Protein AF-A0A2T4Z0N6-F1 (afdb_monomer)

Organism: NCBI:txid1121389

Mean predicted aligned error: 9.05 Å

Solvent-accessible surface area (backbone atoms only — not comparable to full-atom values): 8272 Å² total; per-residue (Å²): 131,56,74,67,58,51,51,54,52,51,54,50,52,56,48,54,51,53,53,52,41,54,51,32,50,70,75,33,55,68,36,51,48,53,43,32,52,52,48,48,64,75,48,61,90,60,86,73,74,93,46,80,90,48,42,66,60,50,52,50,55,47,46,69,65,42,52,64,52,42,67,69,32,65,69,41,41,49,28,50,46,56,50,50,44,74,77,74,51,74,67,53,90,71,73,81,80,96,46,98,88,54,98,64,55,71,58,39,49,51,51,51,49,44,52,50,51,51,51,52,51,28,51,53,35,45,75,72,49,70,65,70,72,56,66,80,65,75,81,119

Structure (mmCIF, N/CA/C/O backbone):
data_AF-A0A2T4Z0N6-F1
#
_entry.id   AF-A0A2T4Z0N6-F1
#
loop_
_atom_site.group_PDB
_atom_site.id
_atom_site.type_symbol
_atom_site.label_atom_id
_atom_site.label_alt_id
_atom_site.label_comp_id
_atom_site.label_asym_id
_atom_site.label_entity_id
_atom_site.label_seq_id
_atom_site.pdbx_PDB_ins_code
_atom_site.Cartn_x
_atom_site.Cartn_y
_atom_site.Cartn_z
_atom_site.occupancy
_atom_site.B_iso_or_equiv
_atom_site.auth_seq_id
_atom_site.auth_comp_id
_atom_site.auth_asym_id
_atom_site.auth_atom_id
_atom_site.pdbx_PDB_model_num
ATOM 1 N N . MET A 1 1 ? 23.977 -14.346 -19.627 1.00 59.78 1 MET A N 1
ATOM 2 C CA . MET A 1 1 ? 23.887 -13.312 -18.585 1.00 59.78 1 MET A CA 1
ATOM 3 C C . MET A 1 1 ? 24.724 -13.779 -17.416 1.00 59.78 1 MET A C 1
ATOM 5 O O . MET A 1 1 ? 24.479 -14.880 -16.929 1.00 59.78 1 MET A O 1
ATOM 9 N N . ASP A 1 2 ? 25.752 -13.022 -17.045 1.00 82.25 2 ASP A N 1
ATOM 10 C CA . ASP A 1 2 ? 26.516 -13.311 -15.828 1.00 82.25 2 ASP A CA 1
ATOM 11 C C . ASP A 1 2 ? 25.725 -12.878 -14.574 1.00 82.25 2 ASP A C 1
ATOM 13 O O . ASP A 1 2 ? 24.713 -12.179 -14.663 1.00 82.25 2 ASP A O 1
ATOM 17 N N . GLN A 1 3 ? 26.143 -13.326 -13.387 1.00 79.38 3 GLN A N 1
ATOM 18 C CA . GLN A 1 3 ? 25.426 -13.057 -12.134 1.00 79.38 3 GLN A CA 1
ATOM 19 C C . GLN A 1 3 ? 25.353 -11.557 -11.782 1.00 79.38 3 GLN A C 1
ATOM 21 O O . GLN A 1 3 ? 24.382 -11.120 -11.158 1.00 79.38 3 GLN A O 1
ATOM 26 N N . ALA A 1 4 ? 26.350 -10.762 -12.174 1.00 80.38 4 ALA A N 1
ATOM 27 C CA . ALA A 1 4 ? 26.373 -9.327 -11.908 1.00 80.38 4 ALA A CA 1
ATOM 28 C C . ALA A 1 4 ? 25.361 -8.591 -12.798 1.00 80.38 4 ALA A C 1
ATOM 30 O O . ALA A 1 4 ? 24.639 -7.714 -12.324 1.00 80.38 4 ALA A O 1
ATOM 31 N N . GLU A 1 5 ? 25.237 -9.009 -14.055 1.00 81.62 5 GLU A N 1
ATOM 32 C CA . GLU A 1 5 ? 24.255 -8.507 -15.010 1.00 81.62 5 GLU A CA 1
ATOM 33 C C . GLU A 1 5 ? 22.817 -8.852 -14.581 1.00 81.62 5 GLU A C 1
ATOM 35 O O . GLU A 1 5 ? 21.936 -7.990 -14.624 1.00 81.62 5 GLU A O 1
ATOM 40 N N . VAL A 1 6 ? 22.586 -10.071 -14.068 1.00 80.62 6 VAL A N 1
ATOM 41 C CA . VAL A 1 6 ? 21.300 -10.480 -13.462 1.00 80.62 6 VAL A CA 1
ATOM 42 C C . VAL A 1 6 ? 20.947 -9.590 -12.271 1.00 80.62 6 VAL A C 1
ATOM 44 O O . VAL A 1 6 ? 19.833 -9.070 -12.196 1.00 80.62 6 VAL A O 1
ATOM 47 N N . SER A 1 7 ? 21.897 -9.386 -11.356 1.00 84.62 7 SER A N 1
ATOM 48 C CA . SER A 1 7 ? 21.700 -8.562 -10.159 1.00 84.62 7 SER A CA 1
ATOM 49 C C . SER A 1 7 ? 21.378 -7.105 -10.514 1.00 84.62 7 SER A C 1
ATOM 51 O O . SER A 1 7 ? 20.408 -6.531 -10.012 1.00 84.62 7 SER A O 1
ATOM 53 N N . ALA A 1 8 ? 22.129 -6.518 -11.452 1.00 87.44 8 ALA A N 1
ATOM 54 C CA . ALA A 1 8 ? 21.907 -5.153 -11.921 1.00 87.44 8 ALA A CA 1
ATOM 55 C C . ALA A 1 8 ? 20.558 -4.995 -12.640 1.00 87.44 8 ALA A C 1
ATOM 57 O O . ALA A 1 8 ? 19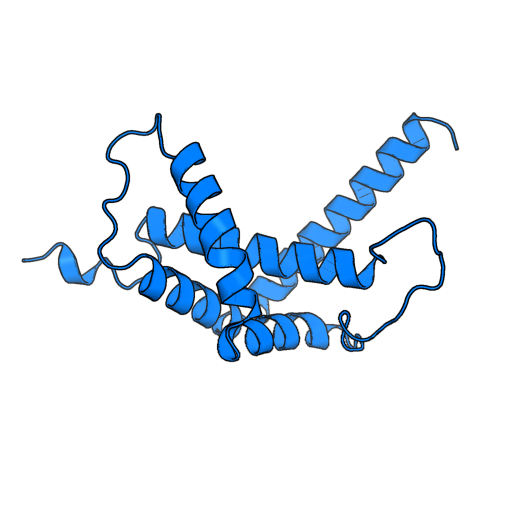.860 -3.995 -12.455 1.00 87.44 8 ALA A O 1
ATOM 58 N N . HIS A 1 9 ? 20.164 -5.983 -13.448 1.00 82.25 9 HIS A N 1
ATOM 59 C CA . HIS A 1 9 ? 18.868 -5.978 -14.116 1.00 82.25 9 HIS A CA 1
ATOM 60 C C . HIS A 1 9 ? 17.706 -6.032 -13.115 1.00 82.25 9 HIS A C 1
ATOM 62 O O . HIS A 1 9 ? 16.795 -5.208 -13.205 1.00 82.25 9 HIS A O 1
ATOM 68 N N . LEU A 1 10 ? 17.767 -6.936 -12.131 1.00 86.19 10 LEU A N 1
ATOM 69 C CA . LEU A 1 10 ? 16.731 -7.077 -11.106 1.00 86.19 10 LEU A CA 1
ATOM 70 C C . LEU A 1 10 ? 16.604 -5.818 -10.239 1.00 86.19 10 LEU A C 1
ATOM 72 O O . LEU A 1 10 ? 15.499 -5.322 -10.032 1.00 86.19 10 LEU A O 1
ATOM 76 N N . SER A 1 11 ? 17.731 -5.270 -9.778 1.00 89.69 11 SER A N 1
ATOM 77 C CA . SER A 1 11 ? 17.762 -4.044 -8.970 1.00 89.69 11 SER A CA 1
ATOM 78 C C . SER A 1 11 ? 17.112 -2.860 -9.695 1.00 89.69 11 SER A C 1
ATOM 80 O O . SER A 1 11 ? 16.276 -2.147 -9.131 1.00 89.69 11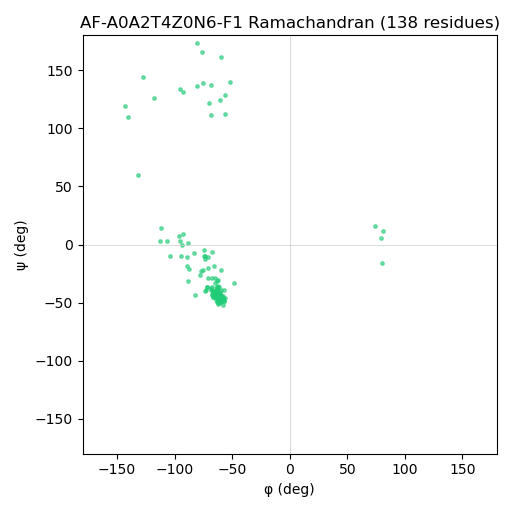 SER A O 1
ATOM 82 N N . ARG A 1 12 ? 17.419 -2.693 -10.987 1.00 90.62 12 ARG A N 1
ATOM 83 C CA . ARG 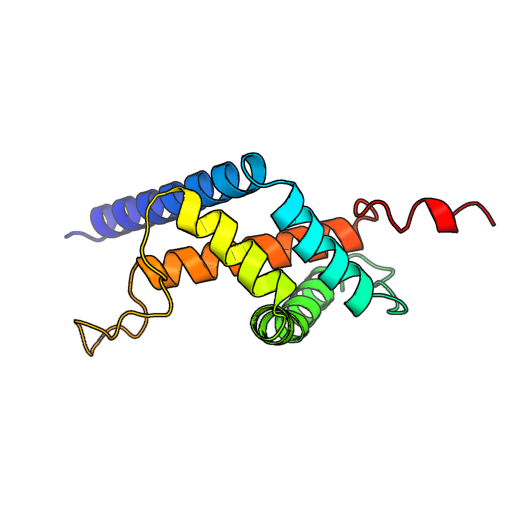A 1 12 ? 16.797 -1.665 -11.828 1.00 90.62 12 ARG A CA 1
ATOM 84 C C . ARG A 1 12 ? 15.288 -1.866 -11.946 1.00 90.62 12 ARG A C 1
ATOM 86 O O . ARG A 1 12 ? 14.550 -0.907 -11.754 1.00 90.62 12 ARG A O 1
ATOM 93 N N . LYS A 1 13 ? 14.829 -3.094 -12.200 1.00 86.25 13 LYS A N 1
ATOM 94 C CA . LYS A 1 13 ? 13.395 -3.400 -12.313 1.00 86.25 13 LYS A CA 1
ATOM 95 C C . LYS A 1 13 ? 12.633 -3.105 -11.021 1.00 86.25 13 LYS A C 1
ATOM 97 O O . LYS A 1 13 ? 11.632 -2.402 -11.060 1.00 86.25 13 LYS A O 1
ATOM 102 N N . MET A 1 14 ? 13.158 -3.537 -9.876 1.00 88.44 14 MET A N 1
ATOM 103 C CA . MET A 1 14 ? 12.577 -3.226 -8.563 1.00 88.44 14 MET A CA 1
ATOM 104 C C . MET A 1 14 ? 12.518 -1.715 -8.296 1.00 88.44 14 MET A C 1
ATOM 106 O O . MET A 1 14 ? 11.539 -1.212 -7.750 1.00 88.44 14 MET A O 1
ATOM 110 N N . THR A 1 15 ? 13.552 -0.979 -8.708 1.00 91.75 15 THR A N 1
ATOM 111 C CA . THR A 1 15 ? 13.592 0.483 -8.569 1.00 91.75 15 THR A CA 1
ATOM 112 C C . THR A 1 15 ? 12.538 1.161 -9.447 1.00 91.75 15 THR A C 1
ATOM 114 O O . THR A 1 15 ? 11.830 2.047 -8.973 1.00 91.75 15 THR A O 1
ATOM 117 N N . GLU A 1 16 ? 12.401 0.736 -10.706 1.00 89.56 16 GLU A N 1
ATOM 118 C CA . GLU A 1 16 ? 11.369 1.228 -11.629 1.00 89.56 16 GLU A CA 1
ATOM 119 C C . GLU A 1 16 ? 9.962 1.031 -11.039 1.00 89.56 16 GLU A C 1
ATOM 121 O O . GLU A 1 16 ? 9.176 1.980 -11.012 1.00 89.56 16 GLU A O 1
ATOM 126 N N . MET A 1 17 ? 9.681 -0.153 -10.480 1.00 88.94 17 MET A N 1
ATOM 127 C CA . MET A 1 17 ? 8.412 -0.460 -9.807 1.00 88.94 17 MET A CA 1
ATOM 128 C C . MET A 1 17 ? 8.154 0.448 -8.601 1.00 88.94 17 MET A C 1
ATOM 130 O O . MET A 1 17 ? 7.071 1.020 -8.475 1.00 88.94 17 MET A O 1
ATOM 134 N N . ALA A 1 18 ? 9.151 0.624 -7.729 1.00 91.38 18 ALA A N 1
ATOM 135 C CA . ALA A 1 18 ? 9.032 1.471 -6.543 1.00 91.38 18 ALA A CA 1
ATOM 136 C C . ALA A 1 18 ? 8.770 2.942 -6.910 1.00 91.38 18 ALA A C 1
ATOM 138 O O . ALA A 1 18 ? 7.912 3.595 -6.314 1.00 91.38 18 ALA A O 1
ATOM 139 N N . VAL A 1 19 ? 9.467 3.457 -7.927 1.00 92.38 19 VAL A N 1
ATOM 140 C CA . VAL A 1 19 ? 9.266 4.822 -8.432 1.00 92.38 19 VAL A CA 1
ATOM 141 C C . VAL A 1 19 ? 7.872 4.984 -9.038 1.00 92.38 19 VAL A C 1
ATOM 143 O O . VAL A 1 19 ? 7.202 5.976 -8.751 1.00 92.38 19 VAL A O 1
ATOM 146 N N . ALA A 1 20 ? 7.417 4.029 -9.853 1.00 89.44 20 ALA A N 1
ATOM 147 C CA . ALA A 1 20 ? 6.072 4.055 -10.426 1.00 89.44 20 ALA A CA 1
ATOM 148 C C . ALA A 1 20 ? 4.995 4.019 -9.330 1.00 89.44 20 ALA A C 1
ATOM 150 O O . ALA A 1 20 ? 4.074 4.832 -9.342 1.00 89.44 20 ALA A O 1
ATOM 151 N N . CYS A 1 21 ? 5.159 3.150 -8.331 1.00 91.62 21 CYS A N 1
ATOM 152 C CA . CYS A 1 21 ? 4.281 3.075 -7.166 1.00 91.62 21 CYS A CA 1
ATOM 153 C C . CYS A 1 21 ? 4.203 4.415 -6.418 1.00 91.62 21 CYS A C 1
ATOM 155 O O . CYS A 1 21 ? 3.110 4.911 -6.152 1.00 91.62 21 CYS A O 1
ATOM 157 N N . GLY A 1 22 ? 5.351 5.039 -6.135 1.00 91.94 22 GLY A N 1
ATOM 158 C CA . GLY A 1 22 ? 5.400 6.344 -5.472 1.00 91.94 22 GLY A CA 1
ATOM 159 C C . GLY A 1 22 ? 4.692 7.445 -6.268 1.00 91.94 22 GLY A C 1
ATOM 160 O O . GLY A 1 22 ? 3.949 8.237 -5.692 1.00 91.94 22 GLY A O 1
ATOM 161 N N . LYS A 1 23 ? 4.855 7.462 -7.597 1.00 92.38 23 LYS A N 1
ATOM 162 C CA . LYS A 1 23 ? 4.133 8.395 -8.479 1.00 92.38 23 LYS A CA 1
ATOM 163 C C . LYS A 1 23 ? 2.622 8.173 -8.437 1.00 92.38 23 LYS A C 1
ATOM 165 O O . LYS A 1 23 ? 1.880 9.147 -8.363 1.00 92.38 23 LYS A O 1
ATOM 170 N N . ARG A 1 24 ? 2.165 6.917 -8.439 1.00 92.25 24 ARG A N 1
ATOM 171 C CA . ARG A 1 24 ? 0.735 6.579 -8.340 1.00 92.25 24 ARG A CA 1
ATOM 172 C C . ARG A 1 24 ? 0.141 7.059 -7.016 1.00 92.25 24 ARG A C 1
ATOM 174 O O . ARG A 1 24 ? -0.896 7.707 -7.031 1.00 92.25 24 ARG A O 1
ATOM 181 N N . PHE A 1 25 ? 0.833 6.874 -5.891 1.00 93.56 25 PHE A N 1
ATOM 182 C CA . PHE A 1 25 ? 0.364 7.409 -4.603 1.00 93.56 25 PHE A CA 1
ATOM 183 C C . PHE A 1 25 ? 0.254 8.938 -4.589 1.00 93.56 25 PHE A C 1
ATOM 185 O O . PHE A 1 25 ? -0.678 9.477 -4.002 1.00 93.56 25 PHE A O 1
ATOM 192 N N . GLN A 1 26 ? 1.176 9.640 -5.252 1.00 91.62 26 GLN A N 1
ATOM 193 C CA . GLN A 1 26 ? 1.120 11.101 -5.369 1.00 91.62 26 GLN A CA 1
ATOM 194 C C . GLN A 1 26 ? 0.001 11.581 -6.302 1.00 91.62 26 GLN A C 1
ATOM 196 O O . GLN A 1 26 ? -0.600 12.620 -6.042 1.00 91.62 26 GLN A O 1
ATOM 201 N N . GLY A 1 27 ? -0.269 10.848 -7.386 1.00 91.06 27 GLY A N 1
ATOM 202 C CA . GLY A 1 27 ? -1.301 11.197 -8.366 1.00 91.06 27 GLY A CA 1
ATOM 203 C C . GLY A 1 27 ? -2.730 10.894 -7.911 1.00 91.06 27 GLY A C 1
ATOM 204 O O . GLY A 1 27 ? -3.659 11.526 -8.405 1.00 91.06 27 GLY A O 1
ATOM 205 N N . TYR A 1 28 ? -2.900 9.967 -6.963 1.00 92.94 28 TYR A N 1
ATOM 206 C CA . TYR A 1 28 ? -4.202 9.437 -6.541 1.00 92.94 28 TYR A CA 1
ATOM 207 C C . TYR A 1 28 ? -4.363 9.436 -5.009 1.00 92.94 28 TYR A C 1
ATOM 209 O O . TYR A 1 28 ? -4.559 8.385 -4.391 1.00 92.94 28 TYR A O 1
ATOM 217 N N . PRO A 1 29 ? -4.277 10.608 -4.353 1.00 92.50 29 PRO A N 1
ATOM 218 C CA . PRO A 1 29 ? -4.341 10.692 -2.895 1.00 92.50 29 PRO A CA 1
ATOM 219 C C . PRO A 1 29 ? -5.686 10.216 -2.321 1.00 92.50 29 PRO A C 1
ATOM 221 O O . PRO A 1 29 ? -5.713 9.661 -1.226 1.00 92.50 29 PRO A O 1
ATOM 224 N N . GLU A 1 30 ? -6.792 10.389 -3.051 1.00 93.56 30 GLU A N 1
ATOM 225 C CA . GLU A 1 30 ? -8.125 9.933 -2.628 1.00 93.56 30 GLU A CA 1
ATOM 226 C C . GLU A 1 30 ? -8.220 8.401 -2.579 1.00 93.56 30 GLU A C 1
ATOM 228 O O . GLU A 1 30 ? -8.755 7.841 -1.622 1.00 93.56 30 GLU A O 1
ATOM 233 N N . ASP A 1 31 ? -7.632 7.713 -3.559 1.00 94.69 31 ASP A N 1
ATOM 234 C CA . ASP A 1 31 ? -7.591 6.249 -3.606 1.00 94.69 31 ASP A CA 1
ATOM 235 C C . ASP A 1 31 ? -6.709 5.681 -2.482 1.00 94.69 31 ASP A C 1
ATOM 237 O O . ASP A 1 31 ? -7.073 4.702 -1.823 1.00 94.69 31 ASP A O 1
ATOM 241 N N . VAL A 1 32 ? -5.578 6.335 -2.189 1.00 92.75 32 VAL A N 1
ATOM 242 C CA . VAL A 1 32 ? -4.734 5.994 -1.030 1.00 92.75 32 VAL A CA 1
ATOM 243 C C . VAL A 1 32 ? -5.497 6.208 0.282 1.00 92.75 32 VAL A C 1
ATOM 245 O O . VAL A 1 32 ? -5.454 5.349 1.167 1.00 92.75 32 VAL A O 1
ATOM 248 N N . ALA A 1 33 ? -6.237 7.313 0.409 1.00 92.25 33 ALA A N 1
ATOM 249 C CA . ALA A 1 33 ? -7.052 7.598 1.587 1.00 92.25 33 ALA A CA 1
ATOM 250 C C . ALA A 1 33 ? -8.176 6.566 1.779 1.00 92.25 33 ALA A C 1
ATOM 252 O O . ALA A 1 33 ? -8.433 6.149 2.908 1.00 92.25 33 ALA A O 1
ATOM 253 N N . ALA A 1 34 ? -8.800 6.091 0.699 1.00 93.75 34 ALA A N 1
ATOM 254 C CA . ALA A 1 34 ? -9.816 5.043 0.764 1.00 93.75 34 ALA A CA 1
ATOM 255 C C . ALA A 1 34 ? -9.252 3.722 1.319 1.00 93.75 34 ALA A C 1
ATOM 257 O O . ALA A 1 34 ? -9.893 3.065 2.145 1.00 93.75 34 ALA A O 1
ATOM 258 N N . ILE A 1 35 ? -8.031 3.348 0.918 1.00 94.38 35 ILE A N 1
ATOM 259 C CA . ILE A 1 35 ? -7.335 2.173 1.466 1.00 94.38 35 ILE A CA 1
ATOM 260 C C . ILE A 1 35 ? -6.976 2.402 2.941 1.00 94.38 35 ILE A C 1
ATOM 262 O O . ILE A 1 35 ? -7.200 1.516 3.766 1.00 94.38 35 ILE A O 1
ATOM 266 N N . ALA A 1 36 ? -6.493 3.592 3.307 1.00 92.62 36 ALA A N 1
ATOM 267 C CA . ALA A 1 36 ? -6.190 3.925 4.699 1.00 92.62 36 ALA A CA 1
ATOM 268 C C . ALA A 1 36 ? -7.431 3.868 5.606 1.00 92.62 36 ALA A C 1
ATOM 270 O O . ALA A 1 36 ? -7.369 3.276 6.683 1.00 92.62 36 ALA A O 1
ATOM 271 N N . ALA A 1 37 ? -8.568 4.396 5.148 1.00 92.50 37 ALA A N 1
ATOM 272 C CA . ALA A 1 37 ? -9.836 4.350 5.873 1.00 92.50 37 ALA A CA 1
ATOM 273 C C . ALA A 1 37 ? -10.342 2.912 6.066 1.00 92.50 37 ALA A C 1
ATOM 275 O O . ALA A 1 37 ? -10.830 2.559 7.140 1.00 92.50 37 ALA A O 1
ATOM 276 N N . PHE A 1 38 ? -10.187 2.056 5.050 1.00 94.69 38 PHE A N 1
ATOM 277 C CA . PHE A 1 38 ? -10.476 0.627 5.174 1.00 94.69 38 PHE A CA 1
ATOM 278 C C . PHE A 1 38 ? -9.619 -0.031 6.267 1.00 94.69 38 PHE A C 1
ATOM 280 O O . PHE A 1 38 ? -10.145 -0.750 7.117 1.00 94.69 38 PHE A O 1
ATOM 287 N N . VAL A 1 39 ? -8.311 0.239 6.275 1.00 93.88 39 VAL A N 1
ATOM 288 C CA . VAL A 1 39 ? -7.390 -0.298 7.287 1.00 93.88 39 VAL A CA 1
ATOM 289 C C . VAL A 1 39 ? -7.755 0.195 8.683 1.00 93.88 39 VAL A C 1
ATOM 291 O O . VAL A 1 39 ? -7.831 -0.609 9.608 1.00 93.88 39 VAL A O 1
ATOM 294 N N . GLU A 1 40 ? -8.032 1.488 8.839 1.00 90.44 40 GLU A N 1
ATOM 295 C CA . GLU A 1 40 ? -8.443 2.074 10.114 1.00 90.44 40 GLU A CA 1
ATOM 296 C C . GLU A 1 40 ? -9.731 1.433 10.647 1.00 90.44 40 GLU A C 1
ATOM 298 O O . GLU A 1 40 ? -9.795 1.054 11.818 1.00 90.44 40 GLU A O 1
ATOM 303 N N . ALA A 1 41 ? -10.733 1.226 9.787 1.00 91.44 41 ALA A N 1
ATOM 304 C CA . ALA A 1 41 ? -11.973 0.552 10.160 1.00 91.44 41 ALA A CA 1
ATOM 305 C C . ALA A 1 41 ? -11.736 -0.898 10.617 1.00 91.44 41 ALA A C 1
ATOM 307 O O . ALA A 1 41 ? -12.301 -1.330 11.621 1.00 91.44 41 ALA A O 1
ATOM 308 N N . GLU A 1 42 ? -10.872 -1.639 9.920 1.00 91.69 42 GLU A N 1
ATOM 309 C CA . GLU A 1 42 ? -10.540 -3.032 10.242 1.00 91.69 42 GLU A CA 1
ATOM 310 C C . GLU A 1 42 ? -9.607 -3.192 11.454 1.00 91.69 42 GLU A C 1
ATOM 312 O O . GLU A 1 42 ? -9.539 -4.275 12.046 1.00 91.69 42 GLU A O 1
ATOM 317 N N . MET A 1 43 ? -8.855 -2.146 11.803 1.00 87.12 43 MET A N 1
ATOM 318 C CA . MET A 1 43 ? -7.973 -2.097 12.974 1.00 87.12 43 MET A CA 1
ATOM 319 C C . MET A 1 43 ? -8.649 -1.474 14.201 1.00 87.12 43 MET A C 1
ATOM 321 O O . MET A 1 43 ? -8.112 -1.557 15.306 1.00 87.12 43 MET A O 1
ATOM 325 N N . LYS A 1 44 ? -9.837 -0.881 14.043 1.00 83.25 44 LYS A N 1
ATOM 326 C CA . LYS A 1 44 ? -10.572 -0.243 15.135 1.00 83.25 44 LYS A CA 1
ATOM 327 C C . LYS A 1 44 ? -10.817 -1.220 16.289 1.00 83.25 44 LYS A C 1
ATOM 329 O O . LYS A 1 44 ? -11.355 -2.308 16.098 1.00 83.25 44 LYS A O 1
ATOM 334 N N . GLY A 1 45 ? -10.458 -0.800 17.501 1.00 70.12 45 GLY A N 1
ATOM 335 C CA . GLY A 1 45 ? -10.634 -1.594 18.721 1.00 70.12 45 GLY A CA 1
ATOM 336 C C . GLY A 1 45 ? -9.581 -2.686 18.938 1.00 70.12 45 GLY A C 1
ATOM 337 O O . GLY A 1 45 ? -9.712 -3.450 19.889 1.00 70.12 45 GLY A O 1
ATOM 338 N N . GLN A 1 46 ? -8.548 -2.769 18.094 1.00 74.12 46 GLN A N 1
ATOM 339 C CA . GLN A 1 46 ? -7.396 -3.631 18.355 1.00 74.12 46 GLN A CA 1
ATOM 340 C C . GLN A 1 46 ? -6.443 -2.951 19.335 1.00 74.12 46 GLN A C 1
ATOM 342 O O . GLN A 1 46 ? -6.148 -1.762 19.206 1.00 74.12 46 GLN A O 1
ATOM 347 N N . GLU A 1 47 ? -5.943 -3.713 20.307 1.00 67.19 47 GLU A N 1
ATOM 348 C CA . GLU A 1 47 ? -4.855 -3.250 21.163 1.00 67.19 47 GLU A CA 1
ATOM 349 C C . GLU A 1 47 ? -3.583 -3.142 20.320 1.00 67.19 47 GLU A C 1
ATOM 351 O O . GLU A 1 47 ? -3.035 -4.143 19.853 1.00 67.19 47 GLU A O 1
ATOM 356 N N . LEU A 1 48 ? -3.127 -1.910 20.093 1.00 68.94 48 LEU A N 1
ATOM 357 C CA . LEU A 1 48 ? -1.836 -1.678 19.460 1.00 68.94 48 LEU A CA 1
ATOM 358 C C . LEU A 1 48 ? -0.727 -2.134 20.422 1.00 68.94 48 LEU A C 1
ATOM 360 O O . LEU A 1 48 ? -0.803 -1.842 21.620 1.00 68.94 48 LEU A O 1
ATOM 364 N N . PRO A 1 49 ? 0.313 -2.834 19.937 1.00 66.19 49 PRO A N 1
ATOM 365 C CA . PRO A 1 49 ? 1.384 -3.317 20.797 1.00 66.19 49 PRO A CA 1
ATOM 366 C C . PRO A 1 49 ? 2.089 -2.143 21.488 1.00 66.19 49 PRO A C 1
ATOM 368 O O . PRO A 1 49 ? 2.607 -1.236 20.839 1.00 66.19 49 PRO A O 1
ATOM 371 N N . GLY A 1 50 ? 2.140 -2.177 22.823 1.00 57.34 50 GLY A N 1
ATOM 372 C CA . GLY A 1 50 ? 2.763 -1.125 23.635 1.00 57.34 50 GLY A CA 1
ATOM 373 C C . GLY A 1 50 ? 4.299 -1.105 23.598 1.00 57.34 50 GLY A C 1
ATOM 374 O O . GLY A 1 50 ? 4.905 -0.160 24.097 1.00 57.34 50 GLY A O 1
ATOM 375 N N . ALA A 1 51 ? 4.948 -2.125 23.023 1.00 58.25 51 ALA A N 1
ATOM 376 C CA . ALA A 1 51 ? 6.404 -2.245 22.966 1.00 58.25 51 ALA A CA 1
ATOM 377 C C . ALA A 1 51 ? 6.917 -2.478 21.537 1.00 58.25 51 ALA A C 1
ATOM 379 O O . ALA A 1 51 ? 6.345 -3.238 20.759 1.00 58.25 51 ALA A O 1
ATOM 380 N N . ALA A 1 52 ? 8.079 -1.893 21.224 1.00 57.78 52 ALA A N 1
ATOM 381 C CA . ALA A 1 52 ? 8.735 -2.009 19.917 1.00 57.78 52 ALA A CA 1
ATOM 382 C C . ALA A 1 52 ? 9.087 -3.454 19.513 1.00 57.78 52 ALA A C 1
ATOM 384 O O . ALA A 1 52 ? 9.251 -3.733 18.328 1.00 57.78 52 ALA A O 1
ATOM 385 N N . ARG A 1 53 ? 9.202 -4.371 20.484 1.00 54.69 53 ARG A N 1
ATOM 386 C CA . ARG A 1 53 ? 9.649 -5.756 20.269 1.00 54.69 53 ARG A CA 1
ATOM 387 C C . ARG A 1 53 ? 8.623 -6.624 19.526 1.00 54.69 53 ARG A C 1
ATOM 389 O O . ARG A 1 53 ? 9.032 -7.593 18.900 1.00 54.69 53 ARG A O 1
ATOM 396 N N . ASP A 1 54 ? 7.353 -6.214 19.520 1.00 73.88 54 ASP A N 1
ATOM 397 C CA . ASP A 1 54 ? 6.255 -6.929 18.852 1.00 73.88 54 ASP A CA 1
ATOM 398 C C . ASP A 1 54 ? 5.679 -6.162 17.650 1.00 73.88 54 ASP A C 1
ATOM 400 O O . ASP A 1 54 ? 4.737 -6.626 17.009 1.00 73.88 54 ASP A O 1
ATOM 404 N N . ARG A 1 55 ? 6.251 -4.997 17.308 1.00 80.50 55 ARG A N 1
ATOM 405 C CA . ARG A 1 55 ? 5.745 -4.131 16.232 1.00 80.50 55 ARG A CA 1
ATOM 406 C C . ARG A 1 55 ? 5.785 -4.824 14.875 1.00 80.50 55 ARG A C 1
ATOM 408 O O . ARG A 1 55 ? 4.784 -4.840 14.170 1.00 80.50 55 ARG A O 1
ATOM 415 N N . ASP A 1 56 ? 6.932 -5.382 14.503 1.00 85.25 56 ASP A N 1
ATOM 416 C CA . ASP A 1 56 ? 7.110 -5.958 13.167 1.00 85.25 56 ASP A CA 1
ATOM 417 C C . ASP A 1 56 ? 6.249 -7.224 13.006 1.00 85.25 56 ASP A C 1
ATOM 419 O O . ASP A 1 56 ? 5.617 -7.416 11.969 1.00 85.25 56 ASP A O 1
ATOM 423 N N . THR A 1 57 ? 6.127 -8.025 14.072 1.00 87.88 57 THR A N 1
ATOM 424 C CA . THR A 1 57 ? 5.212 -9.175 14.150 1.00 87.88 57 THR A CA 1
ATOM 425 C C . THR A 1 57 ? 3.753 -8.746 14.006 1.00 87.88 57 THR A C 1
ATOM 427 O O . THR A 1 57 ? 3.003 -9.353 13.245 1.00 87.88 57 THR A O 1
ATOM 430 N N . PHE A 1 58 ? 3.346 -7.682 14.701 1.00 87.06 58 PHE A N 1
ATOM 431 C CA . PHE A 1 58 ? 1.997 -7.131 14.602 1.00 87.06 58 PHE A CA 1
ATOM 432 C C . PHE A 1 58 ? 1.688 -6.620 13.192 1.00 87.06 58 PHE A C 1
ATOM 434 O O . PHE A 1 58 ? 0.628 -6.930 12.647 1.00 87.06 58 PHE A O 1
ATOM 441 N N . VAL A 1 59 ? 2.609 -5.870 12.581 1.00 90.25 59 VAL A N 1
ATOM 442 C CA . VAL A 1 59 ? 2.449 -5.345 11.218 1.00 90.25 59 VAL A CA 1
ATOM 443 C C . VAL A 1 59 ? 2.334 -6.490 10.214 1.00 90.25 59 VAL A C 1
ATOM 445 O O . VAL A 1 59 ? 1.413 -6.484 9.398 1.00 90.25 59 VAL A O 1
ATOM 448 N N . ALA A 1 60 ? 3.202 -7.501 10.308 1.00 91.19 60 ALA A N 1
ATOM 449 C CA . ALA A 1 60 ? 3.154 -8.675 9.439 1.00 91.19 60 ALA A CA 1
ATOM 450 C C . ALA A 1 60 ? 1.830 -9.445 9.588 1.00 91.19 60 ALA A C 1
ATOM 452 O O . ALA A 1 60 ? 1.138 -9.670 8.596 1.00 91.19 60 ALA A O 1
ATOM 453 N N . ALA A 1 61 ? 1.419 -9.761 10.821 1.00 90.88 61 ALA A N 1
ATOM 454 C CA . ALA A 1 61 ? 0.158 -10.456 11.087 1.00 90.88 61 ALA A CA 1
ATOM 455 C C . ALA A 1 61 ? -1.067 -9.642 10.629 1.00 90.88 61 ALA A C 1
ATOM 457 O O . ALA A 1 61 ? -2.052 -10.191 10.129 1.00 90.88 61 ALA A O 1
ATOM 458 N N . THR A 1 62 ? -1.009 -8.316 10.766 1.00 92.19 62 THR A N 1
ATOM 459 C CA . THR A 1 62 ? -2.057 -7.415 10.278 1.00 92.19 62 THR A CA 1
ATOM 460 C C . THR A 1 62 ? -2.123 -7.433 8.757 1.00 92.19 62 THR A C 1
ATOM 462 O O . THR A 1 62 ? -3.213 -7.563 8.205 1.00 92.19 62 THR A O 1
ATOM 465 N N . PHE A 1 63 ? -0.981 -7.371 8.073 1.00 95.12 63 PHE A N 1
ATOM 466 C CA . PHE A 1 63 ? -0.926 -7.456 6.617 1.00 95.12 63 PHE A CA 1
ATOM 467 C C . PHE A 1 63 ? -1.510 -8.778 6.107 1.00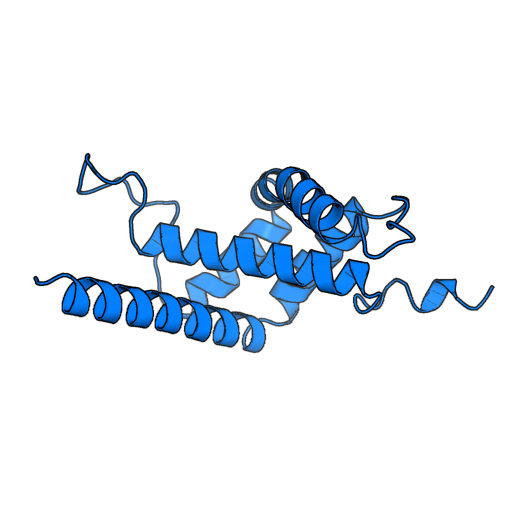 95.12 63 PHE A C 1
ATOM 469 O O . PHE A 1 63 ? -2.401 -8.759 5.260 1.00 95.12 63 PHE A O 1
ATOM 476 N N . GLU A 1 64 ? -1.086 -9.915 6.665 1.00 94.75 64 GLU A N 1
ATOM 477 C CA . GLU A 1 64 ? -1.590 -11.244 6.287 1.00 94.75 64 GLU A CA 1
ATOM 478 C C . GLU A 1 64 ? -3.112 -11.356 6.444 1.00 94.75 64 GLU A C 1
ATOM 480 O O . GLU A 1 64 ? -3.797 -11.922 5.590 1.00 94.75 64 GLU A O 1
ATOM 485 N N . ARG A 1 65 ? -3.660 -10.766 7.511 1.00 94.44 65 ARG A N 1
ATOM 486 C CA . ARG A 1 65 ? -5.101 -10.749 7.781 1.00 94.44 65 ARG A CA 1
ATOM 487 C C . ARG A 1 65 ? -5.872 -9.803 6.857 1.00 94.44 65 ARG A C 1
ATOM 489 O O . ARG A 1 65 ? -6.997 -10.123 6.470 1.00 94.44 65 ARG A O 1
ATOM 496 N N . LEU A 1 66 ? -5.323 -8.625 6.557 1.00 95.19 66 LEU A N 1
ATOM 497 C CA . LEU A 1 66 ? -6.033 -7.570 5.826 1.00 95.19 66 LEU A CA 1
ATO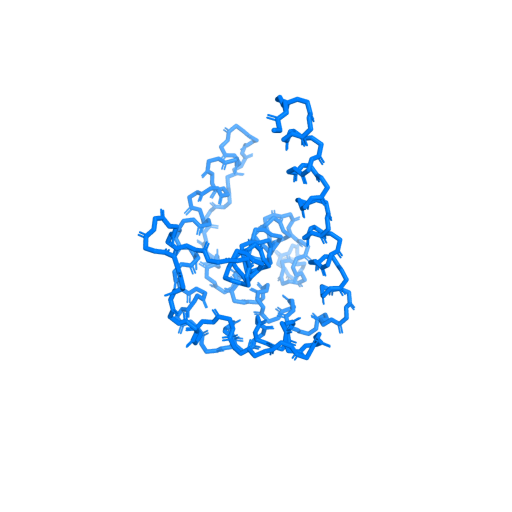M 498 C C . LEU A 1 66 ? -5.902 -7.683 4.312 1.00 95.19 66 LEU A C 1
ATOM 500 O O . LEU A 1 66 ? -6.843 -7.317 3.613 1.00 95.19 66 LEU A O 1
ATOM 504 N N . TYR A 1 67 ? -4.791 -8.204 3.793 1.00 94.75 67 TYR A N 1
ATOM 505 C CA . TYR A 1 67 ? -4.546 -8.235 2.351 1.00 94.75 67 TYR A CA 1
ATOM 506 C C . TYR A 1 67 ? -5.642 -8.980 1.569 1.00 94.75 67 TYR A C 1
ATOM 508 O O . TYR A 1 67 ? -6.193 -8.393 0.635 1.00 94.75 67 TYR A O 1
ATOM 516 N N . PRO A 1 68 ? -6.096 -10.184 1.978 1.00 92.94 68 PRO A N 1
ATOM 517 C CA . PRO A 1 68 ? -7.211 -10.851 1.303 1.00 92.94 68 PRO A CA 1
ATOM 518 C C . PRO A 1 68 ? -8.529 -10.068 1.394 1.00 92.94 68 PRO A C 1
ATOM 520 O O . PRO A 1 68 ? -9.301 -10.038 0.437 1.00 92.94 68 PRO A O 1
ATOM 523 N N . LYS A 1 69 ? -8.789 -9.401 2.528 1.00 94.56 69 LYS A N 1
ATOM 524 C CA . LYS A 1 69 ? -10.002 -8.591 2.720 1.00 94.56 69 LYS A CA 1
ATOM 525 C C . LYS A 1 69 ? -10.000 -7.340 1.847 1.00 94.56 69 LYS A C 1
ATOM 527 O O . LYS A 1 69 ? -11.031 -6.994 1.280 1.00 94.56 69 LYS A O 1
ATOM 532 N N . MET A 1 70 ? -8.846 -6.695 1.705 1.00 94.44 70 MET A N 1
ATOM 533 C CA . MET A 1 70 ? -8.669 -5.551 0.817 1.00 94.44 70 MET A CA 1
ATOM 534 C C . MET A 1 70 ? -8.961 -5.946 -0.637 1.00 94.44 70 MET A C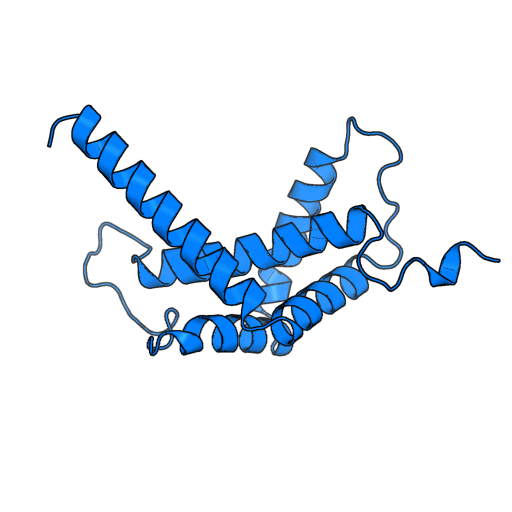 1
ATOM 536 O O . MET A 1 70 ? -9.670 -5.227 -1.331 1.00 94.44 70 MET A O 1
ATOM 540 N N . LEU A 1 71 ? -8.497 -7.116 -1.089 1.00 88.19 71 LEU A N 1
ATOM 541 C CA . LEU A 1 71 ? -8.811 -7.625 -2.433 1.00 88.19 71 LEU A CA 1
ATOM 542 C C . LEU A 1 71 ? -10.301 -7.987 -2.602 1.00 88.19 71 LEU A C 1
ATOM 544 O O . LEU A 1 71 ? -10.850 -7.904 -3.703 1.00 88.19 71 LEU A O 1
ATOM 548 N N . ALA A 1 72 ? -10.983 -8.375 -1.522 1.00 89.25 72 ALA A N 1
ATOM 549 C CA . ALA A 1 72 ? -12.423 -8.628 -1.535 1.00 89.25 72 ALA A CA 1
ATOM 550 C C . ALA A 1 72 ? -13.264 -7.334 -1.510 1.00 89.25 72 ALA A C 1
ATOM 552 O O . ALA A 1 72 ? -14.382 -7.334 -2.030 1.00 89.25 72 ALA A O 1
ATOM 553 N N . SER A 1 73 ? -12.723 -6.244 -0.958 1.00 92.50 73 SER A N 1
ATOM 554 C CA . SER A 1 73 ? -13.367 -4.931 -0.854 1.00 92.50 73 SER A CA 1
ATOM 555 C C . SER A 1 73 ? -13.490 -4.251 -2.218 1.00 92.50 73 SER A C 1
ATOM 557 O O . SER A 1 73 ? -12.495 -3.992 -2.891 1.00 92.50 73 SER A O 1
ATOM 559 N N . GLU A 1 74 ? -14.719 -3.927 -2.622 1.00 93.00 74 GLU A N 1
ATOM 560 C CA . GLU A 1 74 ? -14.990 -3.221 -3.879 1.00 93.00 74 GLU A CA 1
ATOM 561 C C . GLU A 1 74 ? -14.310 -1.850 -3.919 1.00 93.00 74 GLU A C 1
ATOM 563 O O . GLU A 1 74 ? -13.613 -1.545 -4.884 1.00 93.00 74 GLU A O 1
ATOM 568 N N . THR A 1 75 ? -14.412 -1.078 -2.834 1.00 91.56 75 THR A N 1
ATOM 569 C CA . THR A 1 75 ? -13.769 0.236 -2.706 1.00 91.56 75 THR A CA 1
ATOM 570 C C . THR A 1 75 ? -12.255 0.145 -2.873 1.00 91.56 75 THR A C 1
ATOM 572 O O . THR A 1 75 ? -11.667 0.918 -3.624 1.00 91.56 75 THR A O 1
ATOM 575 N N . CYS A 1 76 ? -11.605 -0.819 -2.212 1.00 92.88 76 CYS A N 1
ATOM 576 C CA . CYS A 1 76 ? -10.153 -0.961 -2.302 1.00 92.88 76 CYS A CA 1
ATOM 577 C C . CYS A 1 76 ? -9.710 -1.487 -3.671 1.00 92.88 76 CYS A C 1
ATOM 579 O O . CYS A 1 76 ? -8.684 -1.046 -4.187 1.00 92.88 76 CYS A O 1
ATOM 581 N N . ARG A 1 77 ? -10.479 -2.394 -4.291 1.00 90.19 77 ARG A N 1
ATOM 582 C CA . ARG A 1 77 ? -10.216 -2.826 -5.669 1.00 90.19 77 ARG A CA 1
ATOM 583 C C . ARG A 1 77 ? -10.306 -1.661 -6.644 1.00 90.19 77 ARG A C 1
ATOM 585 O O . ARG A 1 77 ? -9.407 -1.518 -7.466 1.00 90.19 77 ARG A O 1
ATOM 592 N N . GLN A 1 78 ? -11.349 -0.838 -6.542 1.00 90.94 78 GLN A N 1
ATOM 593 C CA . GLN A 1 78 ? -11.513 0.327 -7.407 1.00 90.94 78 GLN A CA 1
ATOM 594 C C . GLN A 1 78 ? -10.363 1.319 -7.213 1.00 90.94 78 GLN A C 1
ATOM 596 O O . GLN A 1 78 ? -9.796 1.781 -8.196 1.00 90.94 78 GLN A O 1
ATOM 601 N N .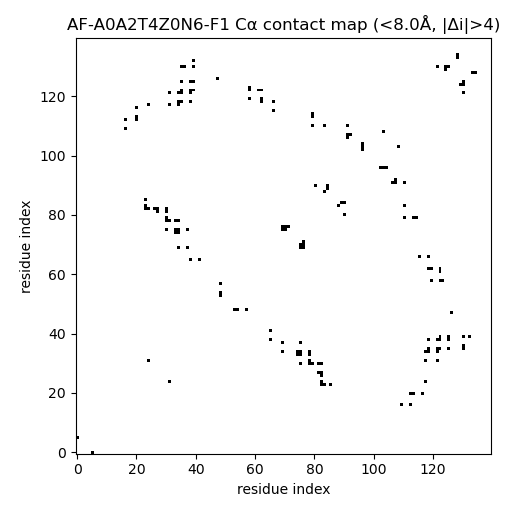 ALA A 1 79 ? -9.956 1.566 -5.965 1.00 92.56 79 ALA A N 1
ATOM 602 C CA . ALA A 1 79 ? -8.824 2.433 -5.651 1.00 92.56 79 ALA A CA 1
ATOM 603 C C . ALA A 1 79 ? -7.516 1.957 -6.307 1.00 92.56 79 ALA A C 1
ATOM 605 O O . ALA A 1 79 ? -6.804 2.723 -6.955 1.00 92.56 79 ALA A O 1
ATOM 606 N N . VAL A 1 80 ? -7.219 0.659 -6.202 1.00 90.81 80 VAL A N 1
ATOM 607 C CA . VAL A 1 80 ? -6.056 0.055 -6.866 1.00 90.81 80 VAL A CA 1
ATOM 608 C C . VAL A 1 80 ? -6.182 0.139 -8.390 1.00 90.81 80 VAL A C 1
ATOM 610 O O . VAL A 1 80 ? -5.211 0.479 -9.061 1.00 90.81 80 VAL A O 1
ATOM 613 N N . GLN A 1 81 ? -7.364 -0.122 -8.949 1.00 88.06 81 GLN A N 1
ATOM 614 C CA . GLN A 1 81 ? -7.602 -0.031 -10.392 1.00 88.06 81 GLN A CA 1
ATOM 615 C C . GLN A 1 81 ? -7.420 1.391 -10.927 1.00 88.06 81 GLN A C 1
ATOM 617 O O . GLN A 1 81 ? -6.784 1.550 -11.965 1.00 88.06 81 GLN A O 1
ATOM 622 N N . ASN A 1 82 ? -7.908 2.411 -10.220 1.00 90.06 82 ASN A N 1
ATOM 623 C CA . ASN A 1 82 ? -7.729 3.817 -10.591 1.00 90.06 82 ASN A CA 1
ATOM 624 C C . ASN A 1 82 ? -6.240 4.173 -10.695 1.00 90.06 82 ASN A C 1
ATOM 626 O O . ASN A 1 82 ? -5.798 4.739 -11.696 1.00 90.06 82 ASN A O 1
ATOM 630 N N . MET A 1 83 ? -5.455 3.750 -9.700 1.00 88.94 83 MET A N 1
ATOM 631 C CA . MET A 1 83 ? -4.008 3.958 -9.673 1.00 88.94 83 MET A CA 1
ATOM 632 C C . MET A 1 83 ? -3.260 3.211 -10.789 1.00 88.94 83 MET A C 1
ATOM 634 O O . MET A 1 83 ? -2.204 3.669 -11.220 1.00 88.94 83 MET A O 1
ATOM 638 N N . ILE A 1 84 ? -3.775 2.071 -11.258 1.00 84.31 84 ILE A N 1
ATOM 639 C CA . ILE A 1 84 ? -3.175 1.280 -12.348 1.00 84.31 84 ILE A CA 1
ATOM 640 C C . ILE A 1 84 ? -3.560 1.841 -13.724 1.00 84.31 84 ILE A C 1
ATOM 642 O O . ILE A 1 84 ? -2.708 1.970 -14.602 1.00 84.31 84 ILE A O 1
ATOM 646 N N . ALA A 1 85 ? -4.831 2.204 -13.913 1.00 76.56 85 ALA A N 1
ATOM 647 C CA . ALA A 1 85 ? -5.370 2.697 -15.183 1.00 76.56 85 ALA A CA 1
ATOM 648 C C . ALA A 1 85 ? -4.769 4.049 -15.613 1.00 76.56 85 ALA A C 1
ATOM 650 O O . ALA A 1 85 ? -4.818 4.398 -16.793 1.00 76.56 85 ALA A O 1
ATOM 651 N N . ALA A 1 86 ? -4.156 4.778 -14.675 1.00 63.03 86 ALA A N 1
ATOM 652 C CA . ALA A 1 86 ? -3.398 6.010 -14.887 1.00 63.03 86 ALA A CA 1
ATOM 653 C C . ALA A 1 86 ? -2.369 5.942 -16.028 1.00 63.03 86 ALA A C 1
ATOM 655 O O . ALA A 1 86 ? -2.138 6.934 -16.717 1.00 63.03 86 ALA A O 1
ATOM 656 N N . ASP A 1 87 ? -1.770 4.766 -16.231 1.00 57.62 87 ASP A N 1
ATOM 657 C CA . ASP A 1 87 ? -0.704 4.541 -17.210 1.00 57.62 87 ASP A CA 1
ATOM 658 C C . ASP A 1 87 ? -1.226 3.970 -18.548 1.00 57.62 87 ASP A C 1
ATOM 660 O O . ASP A 1 87 ? -0.437 3.601 -19.416 1.00 57.62 87 ASP A O 1
ATOM 664 N N . GLY A 1 88 ? -2.551 3.882 -18.736 1.00 55.47 88 GLY A N 1
ATOM 665 C CA . GLY A 1 88 ? -3.164 3.300 -19.936 1.00 55.47 88 GLY A CA 1
ATOM 666 C C . GLY A 1 88 ? -3.082 1.769 -20.014 1.00 55.47 88 GLY A C 1
ATOM 667 O O . GLY A 1 88 ? -3.268 1.206 -21.092 1.00 55.47 88 GLY A O 1
ATOM 668 N N . GLY A 1 89 ? -2.792 1.096 -18.896 1.00 52.84 89 GLY A N 1
ATOM 669 C CA . GLY A 1 89 ? -2.733 -0.365 -18.815 1.00 52.84 89 GLY A CA 1
ATOM 670 C C . GLY A 1 89 ? -4.119 -1.018 -18.814 1.00 52.84 89 GLY A C 1
ATOM 671 O O . GLY A 1 89 ? -5.038 -0.544 -18.143 1.00 52.84 89 GLY A O 1
ATOM 672 N N . GLU A 1 90 ? -4.265 -2.127 -19.547 1.00 57.66 90 GLU A N 1
ATOM 673 C CA . GLU A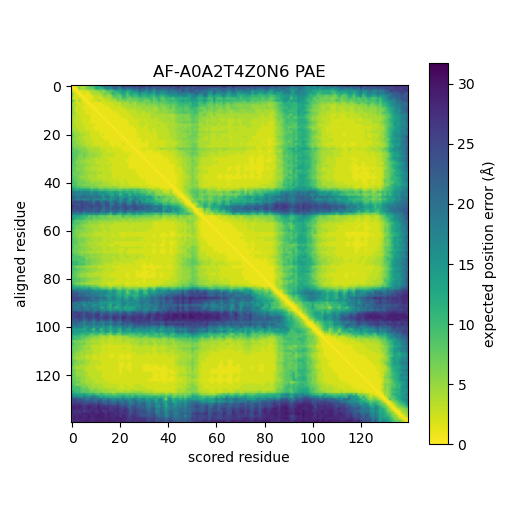 1 90 ? -5.399 -3.048 -19.398 1.00 57.66 90 GLU A CA 1
ATOM 674 C C . GLU A 1 90 ? -5.459 -3.613 -17.966 1.00 57.66 90 GLU A C 1
ATOM 676 O O . GLU A 1 90 ? -4.482 -3.567 -17.219 1.00 57.66 90 GLU A O 1
ATOM 681 N N . ASN A 1 91 ? -6.616 -4.151 -17.561 1.00 58.06 91 ASN A N 1
ATOM 682 C CA . ASN A 1 91 ? -6.791 -4.754 -16.239 1.00 58.06 91 ASN A CA 1
ATOM 683 C C . ASN A 1 91 ? -5.743 -5.874 -16.020 1.00 58.06 91 ASN A C 1
ATOM 685 O O . ASN A 1 91 ? -5.858 -6.934 -16.642 1.00 58.06 91 ASN A O 1
ATOM 689 N N . PRO A 1 92 ? -4.768 -5.715 -15.106 1.00 57.69 92 PRO A N 1
ATOM 690 C CA . PRO A 1 92 ? -3.666 -6.670 -14.953 1.00 57.69 92 PRO A CA 1
ATOM 691 C C . PRO A 1 92 ? -4.116 -8.007 -14.351 1.00 57.69 92 PRO A C 1
ATOM 693 O O . PRO A 1 92 ? -3.373 -8.984 -14.364 1.00 57.69 92 PRO A O 1
ATOM 696 N N . PHE A 1 93 ? -5.349 -8.076 -13.842 1.00 58.03 93 PHE A N 1
ATOM 697 C CA . PHE A 1 93 ? -5.973 -9.303 -13.355 1.00 58.03 93 PHE A CA 1
ATOM 698 C C . PHE A 1 93 ? -6.716 -10.076 -14.459 1.00 58.03 93 PHE A C 1
ATOM 700 O O . PHE A 1 93 ? -7.344 -11.091 -14.161 1.00 58.03 93 PHE A O 1
ATOM 707 N N . SER A 1 94 ? -6.703 -9.589 -15.709 1.00 52.41 94 SER A N 1
ATOM 708 C CA . SER A 1 94 ? -7.497 -10.146 -16.818 1.00 52.41 94 SER A CA 1
ATOM 709 C C . SER A 1 94 ? -6.712 -10.982 -17.838 1.00 52.41 94 SER A C 1
ATOM 711 O O . SER A 1 94 ? -7.336 -11.676 -18.640 1.00 52.41 94 SER A O 1
ATOM 713 N N . HIS A 1 95 ? -5.374 -10.995 -17.781 1.00 53.44 95 HIS A N 1
ATOM 714 C CA . HIS A 1 95 ? -4.539 -11.756 -18.719 1.00 53.44 95 HIS A CA 1
ATOM 715 C C . HIS A 1 95 ? -4.183 -13.158 -18.212 1.00 53.44 95 HIS A C 1
ATOM 717 O O . HIS A 1 95 ? -3.716 -13.334 -17.088 1.00 53.44 95 HIS A O 1
ATOM 723 N N . HIS A 1 96 ? -4.383 -14.157 -19.078 1.00 52.62 96 HIS A N 1
ATOM 724 C CA . HIS A 1 96 ? -3.951 -15.543 -18.884 1.00 52.62 96 HIS A CA 1
ATOM 725 C C . HIS A 1 96 ? -2.591 -15.782 -19.570 1.00 52.62 96 HIS A C 1
ATOM 727 O O . HIS A 1 96 ? -2.376 -15.374 -20.709 1.00 52.62 96 HIS A O 1
ATOM 733 N N . ASP A 1 97 ? -1.688 -16.441 -18.841 1.00 50.38 97 ASP A N 1
ATOM 734 C CA . ASP A 1 97 ? -0.241 -16.549 -19.071 1.00 50.38 97 ASP A CA 1
ATOM 735 C C . ASP A 1 97 ? 0.220 -17.011 -20.469 1.00 50.38 97 ASP A C 1
ATOM 737 O O . ASP A 1 97 ? -0.272 -17.993 -21.023 1.00 50.38 97 ASP A O 1
ATOM 741 N N . SER A 1 98 ? 1.293 -16.387 -20.977 1.00 50.31 98 SER A N 1
ATOM 742 C CA . SER A 1 98 ? 2.054 -16.846 -22.153 1.00 50.31 98 SER A CA 1
ATOM 743 C C . SER A 1 98 ? 3.275 -17.723 -21.812 1.00 50.31 98 SER A C 1
ATOM 745 O O . SER A 1 98 ? 3.955 -18.201 -22.721 1.00 50.31 98 SER A O 1
ATOM 747 N N . ASN A 1 99 ? 3.560 -17.993 -20.526 1.00 49.94 99 ASN A N 1
ATOM 748 C CA . ASN A 1 99 ? 4.640 -18.898 -20.117 1.00 49.94 99 ASN A CA 1
ATOM 749 C C . ASN A 1 99 ? 4.243 -19.779 -18.912 1.00 49.94 99 ASN A C 1
ATOM 751 O O . ASN A 1 99 ? 4.188 -19.283 -17.790 1.00 49.94 99 ASN A O 1
ATOM 755 N N . PRO A 1 100 ? 4.049 -21.098 -19.097 1.00 56.38 100 PRO A N 1
ATOM 756 C CA . PRO A 1 100 ? 3.572 -21.999 -18.045 1.00 56.38 100 PRO A CA 1
ATOM 757 C C . PRO A 1 100 ? 4.565 -22.221 -16.886 1.00 56.38 100 PRO A C 1
ATOM 759 O O . PRO A 1 100 ? 4.212 -22.873 -15.904 1.00 56.38 100 PRO A O 1
ATOM 762 N N . GLN A 1 101 ? 5.803 -21.715 -16.977 1.00 59.34 101 GLN A N 1
ATOM 763 C CA . GLN A 1 101 ? 6.807 -21.831 -15.908 1.00 59.34 101 GLN A CA 1
ATOM 764 C C . GLN A 1 101 ? 6.762 -20.685 -14.884 1.00 59.34 101 GLN A C 1
ATOM 766 O O . GLN A 1 101 ? 7.275 -20.848 -13.777 1.00 59.34 101 GLN A O 1
ATOM 771 N N . TYR A 1 102 ? 6.134 -19.552 -15.212 1.00 57.91 102 TYR A N 1
ATOM 772 C CA . TYR A 1 102 ? 6.001 -18.406 -14.312 1.00 57.91 102 TYR A CA 1
ATOM 773 C C . TYR A 1 102 ? 4.524 -18.151 -14.027 1.00 57.91 102 TYR A C 1
ATOM 775 O O . TYR A 1 102 ? 3.730 -18.016 -14.945 1.00 57.91 102 TYR A O 1
ATOM 783 N N . ARG A 1 103 ? 4.156 -18.094 -12.742 1.00 65.31 103 ARG A N 1
ATOM 784 C CA . ARG A 1 103 ? 2.758 -17.925 -12.297 1.00 65.31 103 ARG A CA 1
ATOM 785 C C . ARG A 1 103 ? 2.277 -16.469 -12.277 1.00 65.31 103 ARG A C 1
ATOM 787 O O . ARG A 1 103 ? 1.134 -16.221 -11.915 1.00 65.31 103 ARG A O 1
ATOM 794 N N . ILE A 1 104 ? 3.182 -15.520 -12.514 1.00 72.31 104 ILE A N 1
ATOM 795 C CA . ILE A 1 104 ? 2.952 -14.081 -12.365 1.00 72.31 104 ILE A CA 1
ATOM 796 C C . ILE A 1 104 ? 3.720 -13.379 -13.488 1.00 72.31 104 ILE A C 1
ATOM 798 O O . ILE A 1 104 ? 4.943 -13.511 -13.572 1.00 72.31 104 ILE A O 1
ATOM 802 N N . ASN A 1 105 ? 3.012 -12.651 -14.351 1.00 74.00 105 ASN A N 1
ATOM 803 C CA . ASN A 1 105 ? 3.616 -11.769 -15.350 1.00 74.00 105 ASN A CA 1
ATOM 804 C C . ASN A 1 105 ? 4.025 -10.418 -14.714 1.00 74.00 105 ASN A C 1
ATOM 806 O O . ASN A 1 105 ? 3.738 -10.147 -13.549 1.00 74.00 105 ASN A O 1
ATOM 810 N N . THR A 1 106 ? 4.719 -9.555 -15.459 1.00 75.88 106 THR A N 1
ATOM 811 C CA . THR A 1 106 ? 5.187 -8.260 -14.928 1.00 75.88 106 THR A CA 1
ATOM 812 C C . THR A 1 106 ? 4.037 -7.333 -14.524 1.00 75.88 106 THR A C 1
ATOM 814 O O . THR A 1 106 ? 4.137 -6.666 -13.504 1.00 75.88 106 THR A O 1
ATOM 817 N N . GLU A 1 107 ? 2.926 -7.337 -15.259 1.00 78.94 107 GLU A N 1
ATOM 818 C CA . GLU A 1 107 ? 1.751 -6.508 -14.955 1.00 78.94 107 GLU A CA 1
ATOM 819 C C . GLU A 1 107 ? 1.091 -6.905 -13.629 1.00 78.94 107 GLU A C 1
ATOM 821 O O . GLU A 1 107 ? 0.773 -6.056 -12.795 1.00 78.94 107 GLU A O 1
ATOM 826 N N . LEU A 1 108 ? 0.936 -8.209 -13.393 1.00 81.19 108 LEU A N 1
ATOM 827 C CA . LEU A 1 108 ? 0.429 -8.740 -12.137 1.00 81.19 108 LEU A CA 1
ATOM 828 C C . LEU A 1 108 ? 1.428 -8.499 -10.999 1.00 81.19 108 LEU A C 1
ATOM 830 O O . LEU A 1 108 ? 1.008 -8.185 -9.889 1.00 81.19 108 LEU A O 1
ATOM 834 N N . ALA A 1 109 ? 2.737 -8.592 -11.253 1.00 84.44 109 ALA A N 1
ATOM 835 C CA . ALA A 1 109 ? 3.752 -8.237 -10.261 1.00 84.44 109 ALA A CA 1
ATOM 836 C C . ALA A 1 109 ? 3.662 -6.755 -9.855 1.00 84.44 109 ALA A C 1
ATOM 838 O O . ALA A 1 109 ? 3.709 -6.453 -8.663 1.00 84.44 109 ALA A O 1
ATOM 839 N N . ASP A 1 110 ? 3.461 -5.848 -10.814 1.00 83.62 110 ASP A N 1
ATOM 840 C CA . ASP A 1 110 ? 3.265 -4.416 -10.568 1.00 83.62 110 ASP A CA 1
ATOM 841 C C . ASP A 1 110 ? 1.986 -4.141 -9.777 1.00 83.62 110 ASP A C 1
ATOM 843 O O . ASP A 1 110 ? 2.007 -3.365 -8.819 1.00 83.62 110 ASP A O 1
ATOM 847 N N . ALA A 1 111 ? 0.882 -4.799 -10.140 1.00 85.06 111 ALA A N 1
ATOM 848 C CA . ALA A 1 111 ? -0.388 -4.671 -9.438 1.00 85.06 111 ALA A CA 1
ATOM 849 C C . ALA A 1 111 ? -0.281 -5.161 -7.987 1.00 85.06 111 ALA A C 1
ATOM 851 O O . ALA A 1 111 ? -0.694 -4.450 -7.073 1.00 85.06 111 ALA A O 1
ATOM 852 N N . LEU A 1 112 ? 0.324 -6.337 -7.772 1.00 89.56 112 LEU A N 1
ATOM 853 C CA . LEU A 1 112 ? 0.552 -6.909 -6.443 1.00 89.56 112 LEU A CA 1
ATOM 854 C C . LEU A 1 112 ? 1.497 -6.046 -5.601 1.00 89.56 112 LEU A C 1
ATOM 856 O O . LEU A 1 112 ? 1.263 -5.874 -4.404 1.00 89.56 112 LEU A O 1
ATOM 860 N N . TYR A 1 113 ? 2.548 -5.493 -6.212 1.00 91.88 113 TYR A N 1
ATOM 861 C CA . TYR A 1 113 ? 3.461 -4.577 -5.536 1.00 91.88 113 TYR A CA 1
ATOM 862 C C . TYR A 1 113 ? 2.732 -3.304 -5.108 1.00 91.88 113 TYR A C 1
ATOM 864 O O . TYR A 1 113 ? 2.786 -2.943 -3.938 1.00 91.88 113 TYR A O 1
ATOM 872 N N . LEU A 1 114 ? 1.983 -2.669 -6.013 1.00 92.31 114 LEU A N 1
ATOM 873 C CA . LEU A 1 114 ? 1.212 -1.462 -5.721 1.00 92.31 114 LEU A CA 1
ATOM 874 C C . LEU A 1 114 ? 0.202 -1.688 -4.590 1.00 92.31 114 LEU A C 1
ATOM 876 O O . LEU A 1 114 ? 0.194 -0.935 -3.616 1.00 92.31 114 LEU A O 1
ATOM 880 N N . SER A 1 115 ? -0.635 -2.725 -4.693 1.00 93.31 115 SER A N 1
ATOM 881 C CA . SER A 1 115 ? -1.649 -3.014 -3.677 1.00 93.31 115 SER A CA 1
ATOM 882 C C . SER A 1 115 ? -1.020 -3.405 -2.340 1.00 93.31 115 SER A C 1
ATOM 884 O O . SER A 1 115 ? -1.483 -2.96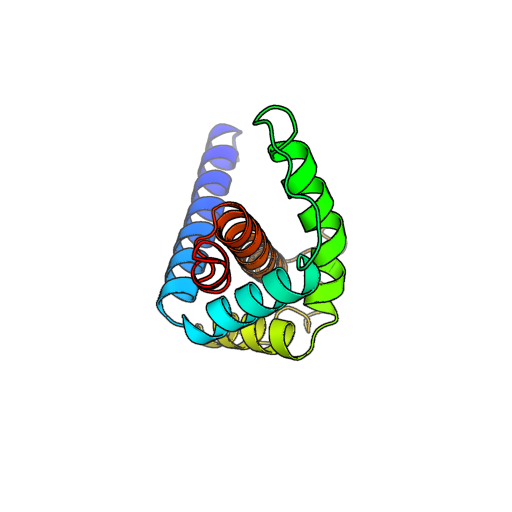9 -1.287 1.00 93.31 115 SER A O 1
ATOM 886 N N . GLY A 1 116 ? 0.058 -4.194 -2.365 1.00 95.00 116 GLY A N 1
ATOM 887 C CA . GLY A 1 116 ? 0.807 -4.568 -1.167 1.00 95.00 116 GLY A CA 1
ATOM 888 C C . GLY A 1 116 ? 1.448 -3.359 -0.486 1.00 95.00 116 GLY A C 1
ATOM 889 O O . GLY A 1 116 ? 1.308 -3.185 0.724 1.00 95.00 116 GLY A O 1
ATOM 890 N N . SER A 1 117 ? 2.096 -2.484 -1.254 1.00 95.69 117 SER A N 1
ATOM 891 C CA . SER A 1 117 ? 2.699 -1.248 -0.751 1.00 95.69 117 SER A CA 1
ATOM 892 C C . SER A 1 117 ? 1.659 -0.277 -0.202 1.00 95.69 117 SER A C 1
ATOM 894 O O . SER A 1 117 ? 1.908 0.323 0.841 1.00 95.69 117 SER A O 1
ATOM 896 N N . ALA A 1 118 ? 0.495 -0.150 -0.848 1.00 95.12 118 ALA A N 1
ATOM 897 C CA . ALA A 1 118 ? -0.588 0.705 -0.367 1.00 95.12 118 ALA A CA 1
ATOM 898 C C . ALA A 1 118 ? -1.088 0.220 0.997 1.00 95.12 118 ALA A C 1
ATOM 900 O O . ALA A 1 118 ? -1.117 0.991 1.952 1.00 95.12 118 ALA A O 1
ATOM 901 N N . LEU A 1 119 ? -1.382 -1.080 1.119 1.00 96.19 119 LEU A N 1
ATOM 902 C CA . LEU A 1 119 ? -1.825 -1.664 2.382 1.00 96.19 119 LEU A CA 1
ATOM 903 C C . LEU A 1 119 ? -0.770 -1.532 3.482 1.00 96.19 119 LEU A C 1
ATOM 905 O O . LEU A 1 119 ? -1.090 -1.120 4.595 1.00 96.19 119 LEU A O 1
ATOM 909 N N . MET A 1 120 ? 0.483 -1.885 3.183 1.00 96.25 120 MET A N 1
ATOM 910 C CA . MET A 1 120 ? 1.575 -1.811 4.152 1.00 96.25 120 MET A CA 1
ATOM 911 C C . MET A 1 120 ? 1.787 -0.370 4.625 1.00 96.25 120 MET A C 1
ATOM 913 O O . MET A 1 120 ? 1.877 -0.124 5.826 1.00 96.25 120 MET A O 1
ATOM 917 N N . GLY A 1 121 ? 1.798 0.590 3.697 1.00 93.81 121 GLY A N 1
ATOM 918 C CA . GLY A 1 121 ? 1.862 2.014 4.014 1.00 93.81 121 GLY A CA 1
ATOM 919 C C . GLY A 1 121 ? 0.712 2.444 4.922 1.00 93.81 121 GLY A C 1
ATOM 920 O O . GLY A 1 121 ? 0.954 3.038 5.968 1.00 93.81 121 GLY A O 1
ATOM 921 N N . SER A 1 122 ? -0.526 2.077 4.589 1.00 93.12 122 SER A N 1
ATOM 922 C CA . SER A 1 122 ? -1.701 2.380 5.411 1.00 93.12 122 SER A CA 1
ATOM 923 C C . SER A 1 122 ? -1.623 1.778 6.818 1.00 93.12 122 SER A C 1
ATOM 925 O O . SER A 1 122 ? -1.904 2.485 7.782 1.00 93.12 122 SER A O 1
ATOM 927 N N . ILE A 1 123 ? -1.196 0.518 6.969 1.00 92.12 123 ILE A N 1
ATOM 928 C CA . ILE A 1 123 ? -1.007 -0.120 8.286 1.00 92.12 123 ILE A CA 1
ATOM 929 C C . ILE A 1 123 ? 0.020 0.655 9.112 1.00 92.12 123 ILE A C 1
ATOM 931 O O . ILE A 1 123 ? -0.220 0.933 10.288 1.00 92.12 123 ILE A O 1
ATOM 935 N N . LEU A 1 124 ? 1.151 1.026 8.507 1.00 91.44 124 LEU A N 1
ATOM 936 C CA . LEU A 1 124 ? 2.197 1.792 9.183 1.00 91.44 124 LEU A CA 1
ATOM 937 C C . LEU A 1 124 ? 1.689 3.172 9.618 1.00 91.44 124 LEU A C 1
ATOM 939 O O . LEU A 1 124 ? 1.919 3.563 10.760 1.00 91.44 124 LEU A O 1
ATOM 943 N N . MET A 1 125 ? 0.955 3.874 8.752 1.00 88.88 125 MET A N 1
ATOM 944 C CA . MET A 1 125 ? 0.409 5.202 9.052 1.00 88.88 125 MET A CA 1
ATOM 945 C C . MET A 1 125 ? -0.669 5.161 10.141 1.00 88.88 125 MET A C 1
ATOM 947 O O . MET A 1 125 ? -0.629 5.969 11.067 1.00 88.88 125 MET A O 1
ATOM 951 N N . VAL A 1 126 ? -1.586 4.190 10.090 1.00 85.75 126 VAL A N 1
ATOM 952 C CA . VAL A 1 126 ? -2.592 3.972 11.146 1.00 85.75 126 VAL A CA 1
ATOM 953 C C . VAL A 1 126 ? -1.910 3.632 12.471 1.00 85.75 126 VAL A C 1
ATOM 955 O O . VAL A 1 126 ? -2.235 4.216 13.501 1.00 85.75 126 VAL A O 1
ATOM 958 N N . THR A 1 127 ? -0.909 2.746 12.454 1.00 84.00 127 THR A N 1
ATOM 959 C CA . THR A 1 127 ? -0.154 2.367 13.663 1.00 84.00 127 THR A CA 1
ATOM 960 C C . THR A 1 127 ? 0.637 3.547 14.240 1.00 84.00 127 THR A C 1
ATOM 962 O O . THR A 1 127 ? 0.781 3.655 15.456 1.00 84.00 127 THR A O 1
ATOM 965 N N . ALA A 1 128 ? 1.124 4.458 13.392 1.00 82.81 128 ALA A N 1
ATOM 966 C CA . ALA A 1 128 ? 1.777 5.697 13.814 1.00 82.81 128 ALA A CA 1
ATOM 967 C C . ALA A 1 128 ? 0.793 6.755 14.360 1.00 82.81 128 ALA A C 1
ATOM 969 O O . ALA A 1 128 ? 1.229 7.724 14.978 1.00 82.81 128 ALA A O 1
ATOM 970 N N . GLY A 1 129 ? -0.521 6.571 14.176 1.00 74.19 129 GLY A N 1
ATOM 971 C CA . GLY A 1 129 ? -1.554 7.544 14.545 1.00 74.19 129 GLY A CA 1
ATOM 972 C C . GLY A 1 129 ? -1.747 8.676 13.530 1.00 74.19 129 GLY A C 1
ATOM 973 O O . GLY A 1 129 ? -2.452 9.640 13.818 1.00 74.19 129 GLY A O 1
ATOM 974 N N . GLU A 1 130 ? -1.157 8.550 12.343 1.00 69.81 130 GLU A N 1
ATOM 975 C CA . GLU A 1 130 ? -1.136 9.564 11.281 1.00 69.81 130 GLU A CA 1
ATOM 976 C C . GLU A 1 130 ? -2.294 9.391 10.272 1.00 69.81 130 GLU A C 1
ATOM 978 O O . GLU A 1 130 ? -2.340 10.063 9.246 1.00 69.81 130 GLU A O 1
ATOM 983 N N . SER A 1 131 ? -3.259 8.501 10.544 1.00 58.28 131 SER A N 1
ATOM 984 C CA . SER A 1 131 ? -4.448 8.282 9.698 1.00 58.28 131 SER A CA 1
ATOM 985 C C . SER A 1 131 ? -5.508 9.387 9.800 1.00 58.28 131 SER A C 1
ATOM 987 O O . SER A 1 131 ? -6.505 9.348 9.088 1.00 58.28 131 SER A O 1
ATOM 989 N N . GLY A 1 132 ? -5.324 10.368 10.692 1.00 52.50 132 GLY A N 1
ATOM 990 C CA . GLY A 1 132 ? -6.271 11.464 10.924 1.00 52.50 132 GLY A CA 1
ATOM 991 C C . GLY A 1 132 ? -7.478 11.113 11.808 1.00 52.50 132 GLY A C 1
ATOM 992 O O . GLY A 1 132 ? -8.099 12.026 12.347 1.00 52.50 132 GLY A O 1
ATOM 993 N N . GLY A 1 133 ? -7.787 9.830 12.045 1.00 49.66 133 GLY A N 1
ATOM 994 C CA . GLY A 1 133 ? -8.907 9.409 12.902 1.00 49.66 133 GLY A CA 1
ATOM 995 C C . GLY A 1 133 ? -8.583 9.286 14.399 1.00 49.66 133 GLY A C 1
ATOM 996 O O . GLY A 1 133 ? -9.483 9.387 15.232 1.00 49.66 133 GLY A O 1
ATOM 997 N N . SER A 1 134 ? -7.305 9.143 14.780 1.00 44.94 134 SER A N 1
ATOM 998 C CA . SER A 1 134 ? -6.893 8.978 16.191 1.00 44.94 134 SER A CA 1
ATOM 999 C C . SER A 1 134 ? -6.621 10.291 16.941 1.00 44.94 134 SER A C 1
ATOM 1001 O O . SER A 1 134 ? -6.480 10.264 18.167 1.00 44.94 134 SER A O 1
ATOM 1003 N N . ILE A 1 135 ? -6.546 11.439 16.259 1.00 44.28 135 ILE A N 1
ATOM 1004 C CA . ILE A 1 135 ? -6.268 12.729 16.919 1.00 44.28 135 ILE A CA 1
ATOM 1005 C C . ILE A 1 135 ? -7.479 13.185 17.755 1.00 44.28 135 ILE A C 1
ATOM 1007 O O . ILE A 1 135 ? -7.303 13.780 18.813 1.00 44.28 135 ILE A O 1
ATOM 1011 N N . ALA A 1 136 ? -8.701 12.796 17.376 1.00 41.25 136 ALA A N 1
ATOM 1012 C CA . ALA A 1 136 ? -9.924 13.153 18.103 1.00 41.25 136 ALA A CA 1
ATOM 1013 C C . ALA A 1 136 ? -10.139 12.390 19.432 1.00 41.25 136 ALA A C 1
ATOM 1015 O O . ALA A 1 136 ? -11.037 12.738 20.191 1.00 41.25 136 ALA A O 1
ATOM 1016 N N . GLN A 1 137 ? -9.349 11.351 19.733 1.00 44.25 137 GLN A N 1
ATOM 1017 C CA . GLN A 1 137 ? -9.518 10.525 20.943 1.00 44.25 137 GLN A CA 1
ATOM 1018 C C . GLN A 1 137 ? -8.458 10.764 22.026 1.00 44.25 137 GLN A C 1
ATOM 1020 O O . GLN A 1 137 ? -8.494 10.102 23.058 1.00 44.25 137 GLN A O 1
ATOM 1025 N N . ARG A 1 138 ? -7.528 11.708 21.830 1.00 45.00 138 ARG A N 1
ATOM 1026 C CA . ARG A 1 138 ? -6.515 12.054 22.846 1.00 45.00 138 ARG A CA 1
ATOM 1027 C C . ARG A 1 138 ? -6.896 13.252 23.730 1.00 45.00 138 ARG A C 1
ATOM 1029 O O . ARG A 1 138 ? -6.100 13.624 24.585 1.00 45.00 138 ARG A O 1
ATOM 1036 N N . GLU A 1 139 ? -8.090 13.825 23.555 1.00 39.28 139 GLU A N 1
ATOM 1037 C CA . GLU A 1 139 ? -8.560 15.008 24.305 1.00 39.28 139 GLU A CA 1
ATOM 1038 C C . GLU A 1 139 ? -9.723 14.745 25.288 1.00 39.28 139 GLU A C 1
ATOM 1040 O O . GLU A 1 139 ? -10.320 15.699 25.786 1.00 39.28 139 GLU A O 1
ATOM 1045 N N . HIS A 1 140 ? -10.035 13.486 25.624 1.00 36.16 140 HIS A N 1
ATOM 1046 C CA . HIS A 1 140 ? -11.052 13.162 26.637 1.00 36.16 140 HIS A CA 1
ATOM 1047 C C . HIS A 1 140 ? -10.563 12.180 27.698 1.00 36.16 140 HIS A C 1
ATOM 1049 O O . HIS A 1 140 ? -10.036 11.111 27.318 1.00 36.16 140 HIS A O 1
#

Secondary structure (DSSP, 8-state):
--HHHHHHHHHHHHHHHHHHHHHHHHH-HHHHHHHHHHHHHHHTT----SSGGGHHHHHHHHHHHHHHHHHH-HHHHHHHHHHHHTTT---TTSPPPS-TT-S--HHHHHHHHHHHHHHHHHHHHHHHTTTSSSGGGS--

Sequence (140 aa):
MDQAEVSAHLSRKMTEMAVACGKRFQGYPEDVAAIAAFVEAEMKGQELPGAARDRDTFVAATFERLYPKMLASETCRQAVQNMIAADGGENPFSHHDSNPQYRINTELADALYLSGSALMGSILMVTAGESGGSIAQREH

Foldseek 3Di:
DDPVVVVVVVVVLVVVLVVLLVVLCVVQVVLLLLLLVLLLVVCPPPDQDPDPVCNVVVLVVSLVVCLVVLVVDPSSVVSLVVSLCVVVDDDLVPDDDPDPVDPHDPSRVSSCSNSSCSNSVSSVCVSVVNSPPNVVPPPD

Radius of gyration: 17.37 Å; Cα contacts (8 Å, |Δi|>4): 91; chains: 1; bounding box: 42×37×49 Å

pLDDT: mean 79.73, std 16.38, range [36.16, 96.25]